Protein AF-A0AAV5K1W5-F1 (afdb_monomer_lite)

Secondary structure (DSSP, 8-state):
--TT-HHHHHHHHHHHHHHHHT-HHHHHHHHHHTHHHHHTT--HHHHHHHHT---S-TTTTHHHHHHHHHHTTTT-PPP-TT--PPPHHHHHHHHHHHHHHHHHHHHHTTS--

Foldseek 3Di:
DPPPCCVVCVLVVQLVVCVVVVPPVSNVVSCVVCVCVVVVVDDPVNVCVVVVVPDPDVPVCPCVVVVVCVVVCVPDDDPPPDPPPQDPVNVVVVVVVVVVVVVVVVVVVVPPD

pLDDT: mean 71.51, std 15.96, range [46.03, 94.25]

Sequence (113 aa):
MQKGMEKALRPYFELTNAVCIGELELFRSVAEKFSSTFISRISLADVAKKLRLDSANPVADEESIAAKAIRVGALRFPPNSHKEKESTEKRRKRQQQEQELAKHIAEEDDDEF

Structure (mmCIF, N/CA/C/O backbone):
data_AF-A0AAV5K1W5-F1
#
_entry.id   AF-A0AAV5K1W5-F1
#
loop_
_atom_site.group_PDB
_atom_site.id
_atom_site.type_symbol
_atom_site.label_atom_id
_atom_site.label_alt_id
_atom_site.label_comp_id
_atom_site.label_asym_id
_atom_site.label_entity_id
_atom_site.label_seq_id
_atom_site.pdbx_PDB_ins_code
_atom_site.Cartn_x
_atom_site.Cartn_y
_atom_site.Cartn_z
_atom_site.occupancy
_atom_site.B_iso_or_equiv
_atom_site.auth_seq_id
_atom_site.auth_comp_id
_atom_site.auth_asym_id
_atom_site.auth_atom_id
_atom_site.pdbx_PDB_model_num
ATOM 1 N N . MET A 1 1 ? -9.237 -13.092 3.725 1.00 60.22 1 MET A N 1
ATOM 2 C CA . MET A 1 1 ? -8.301 -13.649 2.720 1.00 60.22 1 MET A CA 1
ATOM 3 C C . MET A 1 1 ? -8.691 -15.091 2.426 1.00 60.22 1 MET A C 1
ATOM 5 O O . MET A 1 1 ? -9.220 -15.742 3.318 1.00 60.22 1 MET A O 1
ATOM 9 N N . GLN A 1 2 ? -8.483 -15.586 1.202 1.00 74.69 2 GLN A N 1
ATOM 10 C CA . GLN A 1 2 ? -8.714 -17.000 0.881 1.00 74.69 2 GLN A CA 1
ATOM 11 C C . GLN A 1 2 ? -7.733 -17.876 1.677 1.00 74.69 2 GLN A C 1
ATOM 13 O O . GLN A 1 2 ? -6.523 -17.627 1.655 1.00 74.69 2 GLN A O 1
ATOM 18 N N . LYS A 1 3 ? -8.247 -18.893 2.385 1.00 77.62 3 LYS A N 1
ATOM 19 C CA . LYS A 1 3 ? -7.420 -19.832 3.162 1.00 77.62 3 LYS A CA 1
ATOM 20 C C . LYS A 1 3 ? -6.374 -20.480 2.250 1.00 77.62 3 LYS A C 1
ATOM 22 O O . LYS A 1 3 ? -6.702 -20.959 1.169 1.00 77.62 3 LYS A O 1
ATOM 27 N N . GLY A 1 4 ? -5.117 -20.465 2.689 1.00 84.12 4 GLY A N 1
ATOM 28 C CA . GLY A 1 4 ? -3.977 -21.014 1.943 1.00 84.12 4 GLY A CA 1
ATOM 29 C C . GLY A 1 4 ? -3.189 -19.999 1.105 1.00 84.12 4 GLY A C 1
ATOM 30 O O . GLY A 1 4 ? -2.052 -20.286 0.747 1.00 84.12 4 GLY A O 1
ATOM 31 N N . MET A 1 5 ? -3.719 -18.794 0.852 1.00 83.50 5 MET A N 1
ATOM 32 C CA . MET A 1 5 ? -3.005 -17.747 0.093 1.00 83.50 5 MET A CA 1
ATOM 33 C C . MET A 1 5 ? -2.354 -16.675 0.974 1.00 83.50 5 MET A C 1
ATOM 35 O O . MET A 1 5 ? -1.642 -15.805 0.475 1.00 83.50 5 MET A O 1
ATOM 39 N N . GLU A 1 6 ? -2.576 -16.734 2.285 1.00 84.50 6 GLU A N 1
ATOM 40 C CA . GLU A 1 6 ? -2.156 -15.699 3.233 1.00 84.50 6 GLU A CA 1
ATOM 41 C C . GLU A 1 6 ? -0.651 -15.429 3.167 1.00 84.50 6 GLU A C 1
ATOM 43 O O . GLU A 1 6 ? -0.252 -14.278 3.037 1.00 84.50 6 GLU A O 1
ATOM 48 N N . LYS A 1 7 ? 0.196 -16.469 3.149 1.00 86.00 7 LYS A N 1
ATOM 49 C CA . LYS A 1 7 ? 1.658 -16.293 3.069 1.00 86.00 7 LYS A CA 1
ATOM 50 C C . LYS A 1 7 ? 2.105 -15.576 1.794 1.00 86.00 7 LYS A C 1
ATOM 52 O O . LYS A 1 7 ? 2.989 -14.730 1.863 1.00 86.00 7 LYS A O 1
ATOM 57 N N . ALA A 1 8 ? 1.501 -15.908 0.655 1.00 86.75 8 ALA A N 1
ATOM 58 C CA . ALA A 1 8 ? 1.869 -15.327 -0.634 1.00 86.75 8 ALA A CA 1
ATOM 59 C C . ALA A 1 8 ? 1.380 -13.878 -0.781 1.00 86.75 8 ALA A C 1
ATOM 61 O O . ALA A 1 8 ? 2.032 -13.068 -1.435 1.00 86.75 8 ALA A O 1
ATOM 62 N N . LEU A 1 9 ? 0.238 -13.547 -0.172 1.00 89.50 9 LEU A N 1
ATOM 63 C CA . LEU A 1 9 ? -0.381 -12.224 -0.279 1.00 89.50 9 LEU A CA 1
ATOM 64 C C . LEU A 1 9 ? 0.044 -11.256 0.828 1.00 89.50 9 LEU A C 1
ATOM 66 O O . LEU A 1 9 ? -0.134 -10.047 0.683 1.00 89.50 9 LEU A O 1
ATOM 70 N N . ARG A 1 10 ? 0.619 -11.766 1.918 1.00 90.88 10 ARG A N 1
ATOM 71 C CA . ARG A 1 10 ? 1.044 -10.979 3.078 1.00 90.88 10 ARG A CA 1
ATOM 72 C C . ARG A 1 10 ? 1.922 -9.766 2.736 1.00 90.88 10 ARG A C 1
ATOM 74 O O . ARG A 1 10 ? 1.605 -8.697 3.252 1.00 90.88 10 ARG A O 1
ATOM 81 N N . PRO A 1 11 ? 2.938 -9.859 1.852 1.00 92.81 11 PRO A N 1
ATOM 82 C CA . PRO A 1 11 ? 3.757 -8.698 1.491 1.00 92.81 11 PRO A CA 1
ATOM 83 C C . PRO A 1 11 ? 2.933 -7.552 0.897 1.00 92.81 11 PRO A C 1
ATOM 85 O O . PRO A 1 11 ? 3.118 -6.392 1.249 1.00 92.81 11 PRO A O 1
ATOM 88 N N . TYR A 1 12 ? 1.973 -7.882 0.031 1.00 92.94 12 TYR A N 1
ATOM 89 C CA . TYR A 1 12 ? 1.108 -6.900 -0.619 1.00 92.94 12 TYR A CA 1
ATOM 90 C C . TYR A 1 12 ? 0.102 -6.299 0.360 1.00 92.94 12 TYR A C 1
ATOM 92 O O . TYR A 1 12 ? -0.121 -5.095 0.344 1.00 92.94 12 TYR A O 1
ATOM 100 N N . PHE A 1 13 ? -0.467 -7.119 1.244 1.00 93.06 13 PHE A N 1
ATOM 101 C CA . PHE A 1 13 ? -1.425 -6.654 2.241 1.00 93.06 13 PHE A CA 1
ATOM 102 C C . PHE A 1 13 ? -0.791 -5.699 3.259 1.00 93.06 13 PHE A C 1
ATOM 104 O O . PHE A 1 13 ? -1.356 -4.642 3.525 1.00 93.06 13 PHE A O 1
ATOM 111 N N . GLU A 1 14 ? 0.395 -6.031 3.786 1.00 93.06 14 GLU A N 1
ATOM 112 C CA . GLU A 1 14 ? 1.125 -5.151 4.712 1.00 93.06 14 GLU A CA 1
ATOM 113 C C . GLU A 1 14 ? 1.494 -3.821 4.029 1.00 93.06 14 GLU A C 1
ATOM 115 O O . GLU A 1 14 ? 1.327 -2.756 4.626 1.00 93.06 14 GLU A O 1
ATOM 120 N N . LEU A 1 15 ? 1.908 -3.861 2.755 1.00 92.62 15 LEU A N 1
ATOM 121 C CA . LEU A 1 15 ? 2.267 -2.660 1.998 1.00 92.62 15 LEU A CA 1
ATOM 122 C C . LEU A 1 15 ? 1.043 -1.772 1.718 1.00 92.62 15 LEU A C 1
ATOM 124 O O . LEU A 1 15 ? 1.089 -0.566 1.953 1.00 92.62 15 LEU A O 1
ATOM 128 N N . THR A 1 16 ? -0.070 -2.355 1.259 1.00 94.25 16 THR A N 1
ATOM 129 C CA . THR A 1 16 ? -1.325 -1.620 1.032 1.00 94.25 16 THR A CA 1
ATOM 130 C C . THR A 1 16 ? -1.863 -1.031 2.331 1.00 94.25 16 THR A C 1
ATOM 132 O O . THR A 1 16 ? -2.294 0.118 2.333 1.00 94.25 16 THR A O 1
ATOM 135 N N . ASN A 1 17 ? -1.786 -1.763 3.444 1.00 91.94 17 ASN A N 1
ATOM 136 C CA . ASN A 1 17 ? -2.211 -1.260 4.747 1.00 91.94 17 ASN A CA 1
ATOM 137 C C . ASN A 1 17 ? -1.414 -0.013 5.170 1.00 91.94 17 ASN A C 1
ATOM 139 O O . ASN A 1 17 ? -2.015 0.991 5.551 1.00 91.94 17 ASN A O 1
ATOM 143 N N . ALA A 1 18 ? -0.083 -0.034 5.028 1.00 89.88 18 ALA A N 1
ATOM 144 C CA . ALA A 1 18 ? 0.770 1.114 5.346 1.00 89.88 18 ALA A CA 1
ATOM 145 C C . ALA A 1 18 ? 0.409 2.362 4.515 1.00 89.88 18 ALA A C 1
ATOM 147 O O . ALA A 1 18 ? 0.320 3.469 5.050 1.00 89.88 18 ALA A O 1
ATOM 148 N N . VAL A 1 19 ? 0.113 2.176 3.222 1.00 93.50 19 VAL A N 1
ATOM 149 C CA . VAL A 1 19 ? -0.353 3.255 2.332 1.00 93.50 19 VAL A CA 1
ATOM 150 C C . VAL A 1 19 ? -1.743 3.763 2.734 1.00 93.50 19 VAL A C 1
ATOM 152 O O . VAL A 1 19 ? -1.964 4.971 2.763 1.00 93.50 19 VAL A O 1
ATOM 155 N N . CYS A 1 20 ? -2.678 2.869 3.073 1.00 89.69 20 CYS A N 1
ATOM 156 C CA . CYS A 1 20 ? -4.038 3.239 3.477 1.00 89.69 20 CYS A CA 1
ATOM 157 C C . CYS A 1 20 ? -4.075 4.051 4.780 1.00 89.69 20 CYS A C 1
ATOM 159 O O . CYS A 1 20 ? -4.899 4.959 4.915 1.00 89.69 20 CYS A O 1
ATOM 161 N N . ILE A 1 21 ? -3.193 3.730 5.729 1.00 89.88 21 ILE A N 1
ATOM 162 C CA . ILE A 1 21 ? -3.078 4.434 7.013 1.00 89.88 21 ILE A CA 1
ATOM 163 C C . ILE A 1 21 ? -2.273 5.736 6.855 1.00 89.88 21 ILE A C 1
ATOM 165 O O . ILE A 1 21 ? -2.508 6.694 7.591 1.00 89.88 21 ILE A O 1
ATOM 169 N N . GLY A 1 22 ? -1.399 5.815 5.847 1.00 90.75 22 GLY A N 1
ATOM 170 C CA . GLY A 1 22 ? -0.579 6.995 5.560 1.00 90.75 22 GLY A CA 1
ATOM 171 C C . GLY A 1 22 ? 0.677 7.087 6.428 1.00 90.75 22 GLY A C 1
ATOM 172 O O . GLY A 1 22 ? 1.179 8.183 6.667 1.00 90.75 22 GLY A O 1
ATOM 173 N N . GLU A 1 23 ? 1.179 5.954 6.917 1.00 93.56 23 GLU A N 1
ATOM 174 C CA . GLU A 1 23 ? 2.342 5.893 7.800 1.00 93.56 23 GLU A CA 1
ATOM 175 C C . GLU A 1 23 ? 3.619 5.618 6.992 1.00 93.56 23 GLU A C 1
ATOM 177 O O . GLU A 1 23 ? 3.877 4.500 6.542 1.00 93.56 23 GLU A O 1
ATOM 182 N N . LEU A 1 24 ? 4.423 6.665 6.790 1.00 88.31 24 LEU A N 1
ATOM 183 C CA . LEU A 1 24 ? 5.625 6.621 5.947 1.00 88.31 24 LEU A CA 1
ATOM 184 C C . LEU A 1 24 ? 6.712 5.680 6.476 1.00 88.31 24 LEU A C 1
ATOM 186 O O . LEU A 1 24 ? 7.346 4.982 5.687 1.00 88.31 24 LEU A O 1
ATOM 190 N N . GLU A 1 25 ? 6.923 5.646 7.790 1.00 92.19 25 GLU A N 1
ATOM 191 C CA . GLU A 1 25 ? 7.945 4.791 8.404 1.00 92.19 25 GLU A CA 1
ATOM 192 C C . GLU A 1 25 ? 7.557 3.311 8.322 1.00 92.19 25 GLU A C 1
ATOM 194 O O . GLU A 1 25 ? 8.367 2.475 7.917 1.00 92.19 25 GLU A O 1
ATOM 199 N N . LEU A 1 26 ? 6.284 2.988 8.573 1.00 88.81 26 LEU A N 1
ATOM 200 C CA . LEU A 1 26 ? 5.756 1.641 8.364 1.00 88.81 26 LEU A CA 1
ATOM 201 C C . LEU A 1 26 ? 5.868 1.220 6.896 1.00 88.81 26 LEU A C 1
ATOM 203 O O . LEU A 1 26 ? 6.282 0.099 6.606 1.00 88.81 26 LEU A O 1
ATOM 207 N N . PHE A 1 27 ? 5.547 2.118 5.962 1.00 93.19 27 PHE A N 1
ATOM 208 C CA . PHE A 1 27 ? 5.684 1.844 4.534 1.00 93.19 27 PHE A CA 1
ATOM 209 C C . PHE A 1 27 ? 7.131 1.514 4.156 1.00 93.19 27 PHE A C 1
ATOM 211 O O . PHE A 1 27 ? 7.369 0.500 3.499 1.00 93.19 27 PHE A O 1
ATOM 218 N N . ARG A 1 28 ? 8.097 2.330 4.599 1.00 89.75 28 ARG A N 1
ATOM 219 C CA . ARG A 1 28 ? 9.532 2.101 4.359 1.00 89.75 28 ARG A CA 1
ATOM 220 C C . ARG A 1 28 ? 9.984 0.764 4.936 1.00 89.75 28 ARG A C 1
ATOM 222 O O . ARG A 1 28 ? 10.583 -0.032 4.218 1.00 89.75 28 ARG A O 1
ATOM 229 N N . SER A 1 29 ? 9.619 0.489 6.186 1.00 93.69 29 SER A N 1
ATOM 230 C CA . SER A 1 29 ? 9.959 -0.760 6.868 1.00 93.69 29 SER A CA 1
ATOM 231 C C . SER A 1 29 ? 9.400 -1.990 6.142 1.00 93.69 29 SER A C 1
ATOM 233 O O . SER A 1 29 ? 10.122 -2.957 5.903 1.00 93.69 29 SER A O 1
ATOM 235 N N . VAL A 1 30 ? 8.131 -1.955 5.722 1.00 92.75 30 VAL A N 1
ATOM 236 C CA . VAL A 1 30 ? 7.495 -3.051 4.973 1.00 92.75 30 VAL A CA 1
ATOM 237 C C . VAL A 1 30 ? 8.112 -3.210 3.578 1.00 92.75 30 VAL A C 1
ATOM 239 O O . VAL A 1 30 ? 8.346 -4.339 3.140 1.00 92.75 30 VAL A O 1
ATOM 242 N N . ALA A 1 31 ? 8.402 -2.104 2.888 1.00 89.56 31 ALA A N 1
ATOM 243 C CA . ALA A 1 31 ? 9.037 -2.116 1.572 1.00 89.56 31 ALA A CA 1
ATOM 244 C C . ALA A 1 31 ? 10.438 -2.742 1.621 1.00 89.56 31 ALA A C 1
ATOM 246 O O . ALA A 1 31 ? 10.768 -3.558 0.763 1.00 89.56 31 ALA A O 1
ATOM 247 N N . GLU A 1 32 ? 11.232 -2.421 2.644 1.00 92.06 32 GLU A N 1
ATOM 248 C CA . GLU A 1 32 ? 12.563 -2.996 2.845 1.00 92.06 32 GLU A CA 1
ATOM 249 C C . GLU A 1 32 ? 12.482 -4.477 3.244 1.00 92.06 32 GLU A C 1
ATOM 251 O O . GLU A 1 32 ? 13.109 -5.333 2.614 1.00 92.06 32 GLU A O 1
ATOM 256 N N . LYS A 1 33 ? 11.616 -4.808 4.210 1.00 94.12 33 LYS A N 1
ATOM 257 C CA . LYS A 1 33 ? 11.389 -6.176 4.707 1.00 94.12 33 LYS A CA 1
ATOM 258 C C . LYS A 1 33 ? 11.013 -7.168 3.604 1.00 94.12 33 LYS A C 1
ATOM 260 O O . LYS A 1 33 ? 11.445 -8.319 3.643 1.00 94.12 33 LYS A O 1
ATOM 265 N N . PHE A 1 34 ? 10.204 -6.750 2.633 1.00 91.69 34 PHE A N 1
ATOM 266 C CA . PHE A 1 34 ? 9.783 -7.598 1.510 1.00 91.69 34 PHE A CA 1
ATOM 267 C C . PHE A 1 34 ? 10.427 -7.203 0.178 1.00 91.69 34 PHE A C 1
ATOM 269 O O . PHE A 1 34 ? 9.972 -7.648 -0.879 1.00 91.69 34 PHE A O 1
ATOM 276 N N . SER A 1 35 ? 11.507 -6.417 0.218 1.00 85.56 35 SER A N 1
ATOM 277 C CA . SER A 1 35 ? 12.203 -5.892 -0.960 1.00 85.56 35 SER A CA 1
ATOM 278 C C . SER A 1 35 ? 12.544 -6.996 -1.965 1.00 85.56 35 SER A C 1
ATOM 280 O O . SER A 1 35 ? 12.201 -6.900 -3.141 1.00 85.56 35 SER A O 1
ATOM 282 N N . SER A 1 36 ? 13.076 -8.128 -1.497 1.00 82.75 36 SER A N 1
ATOM 283 C CA . SER A 1 36 ? 13.378 -9.286 -2.349 1.00 82.75 36 SER A CA 1
ATOM 284 C C . SER A 1 36 ? 12.148 -9.863 -3.057 1.00 82.75 36 SER A C 1
ATOM 286 O O . SER A 1 36 ? 12.249 -10.278 -4.206 1.00 82.75 36 SER A O 1
ATOM 288 N N . THR A 1 37 ? 10.970 -9.853 -2.428 1.00 84.62 37 THR A N 1
ATOM 289 C CA . THR A 1 37 ? 9.722 -10.347 -3.037 1.00 84.62 37 THR A CA 1
ATOM 290 C C . THR A 1 37 ? 9.207 -9.391 -4.112 1.00 84.62 37 THR A C 1
ATOM 292 O O . THR A 1 37 ? 8.720 -9.836 -5.153 1.00 84.62 37 THR A O 1
ATOM 295 N N . PHE A 1 38 ? 9.338 -8.082 -3.884 1.00 83.69 38 PHE A N 1
ATOM 296 C CA . PHE A 1 38 ? 8.933 -7.061 -4.849 1.00 83.69 38 PHE A CA 1
ATOM 297 C C . PHE A 1 38 ? 9.898 -6.971 -6.038 1.00 83.69 38 PHE A C 1
ATOM 299 O O . PHE A 1 38 ? 9.453 -6.884 -7.182 1.00 83.69 38 PHE A O 1
ATOM 306 N N . ILE A 1 39 ? 11.205 -7.067 -5.783 1.00 73.06 39 ILE A N 1
ATOM 307 C CA . ILE A 1 39 ? 12.259 -6.978 -6.801 1.00 73.06 39 ILE A CA 1
ATOM 308 C C . ILE A 1 39 ? 12.368 -8.278 -7.603 1.00 73.06 39 ILE A C 1
ATOM 310 O O . ILE A 1 39 ? 12.528 -8.233 -8.819 1.00 73.06 39 ILE A O 1
ATOM 314 N N . SER A 1 40 ? 12.215 -9.450 -6.976 1.00 66.69 40 SER A N 1
ATOM 315 C CA . SER A 1 40 ? 12.409 -10.742 -7.657 1.00 66.69 40 SER A CA 1
ATOM 316 C C . SER A 1 40 ? 11.458 -10.982 -8.833 1.00 66.69 40 SER A C 1
ATOM 318 O O . SER A 1 40 ? 11.749 -11.837 -9.667 1.00 66.69 40 SER A O 1
ATOM 320 N N . ARG A 1 41 ? 10.322 -10.277 -8.921 1.00 61.84 41 ARG A N 1
ATOM 321 C CA . ARG A 1 41 ? 9.381 -10.410 -10.047 1.00 61.84 41 ARG A CA 1
ATOM 322 C C . ARG A 1 41 ? 9.608 -9.411 -11.175 1.00 61.84 41 ARG A C 1
ATOM 324 O O . ARG A 1 41 ? 8.938 -9.499 -12.200 1.00 61.84 41 ARG A O 1
ATOM 331 N N . ILE A 1 42 ? 10.520 -8.469 -10.988 1.00 59.44 42 ILE A N 1
ATOM 332 C CA . ILE A 1 42 ? 10.737 -7.354 -11.894 1.00 59.44 42 ILE A CA 1
ATOM 333 C C . ILE A 1 42 ? 12.215 -7.382 -12.277 1.00 59.44 42 ILE A C 1
ATOM 335 O O . ILE A 1 42 ? 13.058 -6.824 -11.578 1.00 59.44 42 ILE A O 1
ATOM 339 N N . SER A 1 43 ? 12.557 -8.062 -13.378 1.00 63.06 43 SER A N 1
ATOM 340 C CA . SER A 1 43 ? 13.919 -7.941 -13.894 1.00 63.06 43 SER A CA 1
ATOM 341 C C . SER A 1 43 ? 14.121 -6.500 -14.370 1.00 63.06 43 SER A C 1
ATOM 343 O O . SER A 1 43 ? 13.268 -5.927 -15.055 1.00 63.06 43 SER A O 1
ATOM 345 N N . LEU A 1 44 ? 15.246 -5.891 -13.992 1.00 55.72 44 LEU A N 1
ATOM 346 C CA . LEU A 1 44 ? 15.575 -4.522 -14.396 1.00 55.72 44 LEU A CA 1
ATOM 347 C C . LEU A 1 44 ? 15.584 -4.385 -15.930 1.00 55.72 44 LEU A C 1
ATOM 349 O O . LEU A 1 44 ? 15.154 -3.370 -16.470 1.00 55.72 44 LEU A O 1
ATOM 353 N N . ALA A 1 45 ? 15.984 -5.453 -16.628 1.00 58.66 45 ALA A N 1
ATOM 354 C CA . ALA A 1 45 ? 15.925 -5.556 -18.080 1.00 58.66 45 ALA A CA 1
ATOM 355 C C . ALA A 1 45 ? 14.486 -5.526 -18.622 1.00 58.66 45 ALA A C 1
ATOM 357 O O . ALA A 1 45 ? 14.238 -4.892 -19.645 1.00 58.66 45 ALA A O 1
ATOM 358 N N . ASP A 1 46 ? 13.527 -6.166 -17.949 1.00 65.31 46 ASP A N 1
ATOM 359 C CA . ASP A 1 46 ? 12.121 -6.136 -18.357 1.00 65.31 46 ASP A CA 1
ATOM 360 C C . ASP A 1 46 ? 11.497 -4.765 -18.111 1.00 65.31 46 ASP A C 1
ATOM 362 O O . ASP A 1 46 ? 10.731 -4.296 -18.950 1.00 65.31 46 ASP A O 1
ATOM 366 N N . VAL A 1 47 ? 11.858 -4.079 -17.020 1.00 63.53 47 VAL A N 1
ATOM 367 C CA . VAL A 1 47 ? 11.434 -2.687 -16.781 1.00 63.53 47 VAL A CA 1
ATOM 368 C C . VAL A 1 47 ? 12.004 -1.763 -17.844 1.00 63.53 47 VAL A C 1
ATOM 370 O O . VAL A 1 47 ? 11.245 -1.004 -18.441 1.00 63.53 47 VAL A O 1
ATOM 373 N N . ALA A 1 48 ? 13.304 -1.860 -18.130 1.00 62.12 48 ALA A N 1
ATOM 374 C CA . ALA A 1 48 ? 13.964 -1.050 -19.147 1.00 62.12 48 ALA A CA 1
ATOM 375 C C . ALA A 1 48 ? 13.338 -1.272 -20.534 1.00 62.12 48 ALA A C 1
ATOM 377 O O . ALA A 1 48 ? 12.932 -0.310 -21.188 1.00 62.12 48 ALA A O 1
ATOM 378 N N . LYS A 1 49 ? 13.120 -2.533 -20.935 1.00 64.31 49 LYS A N 1
ATOM 379 C CA . LYS A 1 49 ? 12.431 -2.884 -22.190 1.00 64.31 49 LYS A CA 1
ATOM 380 C C . LYS A 1 49 ? 10.984 -2.386 -22.226 1.00 64.31 49 LYS A C 1
ATOM 382 O O . LYS A 1 49 ? 10.547 -1.834 -23.234 1.00 64.31 49 LYS A O 1
ATOM 387 N N . LYS A 1 50 ? 10.222 -2.542 -21.136 1.00 65.62 50 LYS A N 1
ATOM 388 C CA . LYS A 1 50 ? 8.818 -2.090 -21.049 1.00 65.62 50 LYS A CA 1
ATOM 389 C C . LYS A 1 50 ? 8.708 -0.565 -21.083 1.00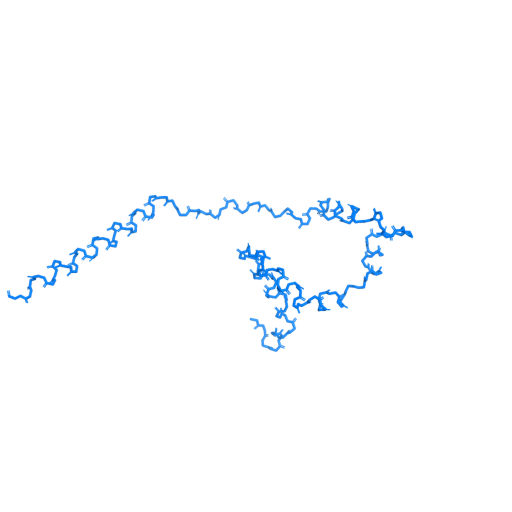 65.62 50 LYS A C 1
ATOM 391 O O . LYS A 1 50 ? 7.759 -0.032 -21.655 1.00 65.62 50 LYS A O 1
ATOM 396 N N . LEU A 1 51 ? 9.682 0.134 -20.502 1.00 64.94 51 LEU A N 1
ATOM 397 C CA . LEU A 1 51 ? 9.776 1.592 -20.514 1.00 64.94 51 LEU A CA 1
ATOM 398 C C . LEU A 1 51 ? 10.435 2.147 -21.785 1.00 64.94 51 LEU A C 1
ATOM 400 O O . LEU A 1 51 ? 10.396 3.369 -21.965 1.00 64.94 51 LEU A O 1
ATOM 404 N N . ARG A 1 52 ? 10.935 1.273 -22.675 1.00 64.06 52 ARG A N 1
ATOM 405 C CA . ARG A 1 52 ? 11.692 1.601 -23.896 1.00 64.06 52 ARG A CA 1
ATOM 406 C C . ARG A 1 52 ? 12.904 2.489 -23.605 1.00 64.06 52 ARG A C 1
ATOM 408 O O . ARG A 1 52 ? 13.111 3.509 -24.256 1.00 64.06 52 ARG A O 1
ATOM 415 N N . LEU A 1 53 ? 13.645 2.133 -22.562 1.00 61.41 53 LEU A N 1
ATOM 416 C CA . LEU A 1 53 ? 14.886 2.787 -22.163 1.00 61.41 53 LEU A CA 1
ATOM 417 C C . LEU A 1 53 ? 16.046 2.030 -22.824 1.00 61.41 53 LEU A C 1
ATOM 419 O O . LEU A 1 53 ? 16.684 1.193 -22.197 1.00 61.41 53 LEU A O 1
ATOM 423 N N . ASP A 1 54 ? 16.277 2.279 -24.113 1.00 63.09 54 ASP A N 1
ATOM 424 C CA . ASP A 1 54 ? 17.358 1.641 -24.889 1.00 63.09 54 ASP A CA 1
ATOM 425 C C . ASP A 1 54 ? 18.698 2.414 -24.783 1.00 63.09 54 ASP A C 1
ATOM 427 O O . ASP A 1 54 ? 19.615 2.210 -25.577 1.00 63.09 54 ASP A O 1
ATOM 431 N N . SER A 1 55 ? 18.824 3.335 -23.818 1.00 54.62 55 SER A N 1
ATOM 432 C CA . SER A 1 55 ? 20.007 4.188 -23.651 1.00 54.62 55 SER A CA 1
ATOM 433 C C . SER A 1 55 ? 21.094 3.483 -22.832 1.00 54.62 55 SER A C 1
ATOM 435 O O . SER A 1 55 ? 20.879 3.094 -21.687 1.00 54.62 55 SER A O 1
ATOM 437 N N . ALA A 1 56 ? 22.292 3.348 -23.406 1.00 54.12 56 ALA A N 1
ATOM 438 C CA . ALA A 1 56 ? 23.440 2.639 -22.831 1.00 54.12 56 ALA A CA 1
ATOM 439 C C . ALA A 1 56 ? 24.137 3.363 -21.653 1.00 54.12 56 ALA A C 1
ATOM 441 O O . ALA A 1 56 ? 25.278 3.037 -21.332 1.00 54.12 56 ALA A O 1
ATOM 442 N N . ASN A 1 57 ? 23.490 4.345 -21.012 1.00 52.50 57 ASN A N 1
ATOM 443 C CA . ASN A 1 57 ? 24.088 5.125 -19.927 1.00 52.50 57 ASN A CA 1
ATOM 444 C C . ASN A 1 57 ? 23.096 5.330 -18.756 1.00 52.50 57 ASN A C 1
ATOM 446 O O . ASN A 1 57 ? 22.344 6.305 -18.757 1.00 52.50 57 ASN A O 1
ATOM 450 N N . PRO A 1 58 ? 23.091 4.442 -17.741 1.00 52.50 58 PRO A N 1
ATOM 451 C CA . PRO A 1 58 ? 22.035 4.362 -16.720 1.00 52.50 58 PRO A CA 1
ATOM 452 C C . PRO A 1 58 ? 22.018 5.518 -15.704 1.00 52.50 58 PRO A C 1
ATOM 454 O O . PRO A 1 58 ? 21.084 5.617 -14.917 1.00 52.50 58 PRO A O 1
ATOM 457 N N . VAL A 1 59 ? 23.025 6.398 -15.709 1.00 50.72 59 VAL A N 1
ATOM 458 C CA . VAL A 1 59 ? 23.158 7.501 -14.735 1.00 50.72 59 VAL A CA 1
ATOM 459 C C . VAL A 1 59 ? 22.346 8.740 -15.143 1.00 50.72 59 VAL A C 1
ATOM 461 O O . VAL A 1 59 ? 21.955 9.529 -14.292 1.00 50.72 59 VAL A O 1
ATOM 464 N N . ALA A 1 60 ? 22.027 8.904 -16.432 1.00 47.91 60 ALA A N 1
ATOM 465 C CA . ALA A 1 60 ? 21.215 10.028 -16.917 1.00 47.91 60 ALA A CA 1
ATOM 466 C C . ALA A 1 60 ? 19.693 9.781 -16.804 1.00 47.91 60 ALA A C 1
ATOM 468 O O . ALA A 1 60 ? 18.896 10.656 -17.138 1.00 47.91 60 ALA A O 1
ATOM 469 N N . ASP A 1 61 ? 19.285 8.593 -16.344 1.00 49.53 61 ASP A N 1
ATOM 470 C CA . ASP A 1 61 ? 17.900 8.112 -16.393 1.00 49.53 61 ASP A CA 1
ATOM 471 C C . ASP A 1 61 ? 17.156 8.147 -15.044 1.00 49.53 61 ASP A C 1
ATOM 473 O O . ASP A 1 61 ? 15.970 7.814 -15.001 1.00 49.53 61 ASP A O 1
ATOM 477 N N . GLU A 1 62 ? 17.769 8.601 -13.946 1.00 49.12 62 GLU A N 1
ATOM 478 C CA . GLU A 1 62 ? 17.045 8.757 -12.670 1.00 49.12 62 GLU A CA 1
ATOM 479 C C . GLU A 1 62 ? 15.957 9.843 -12.768 1.00 49.12 62 GLU A C 1
ATOM 481 O O . GLU A 1 62 ? 14.808 9.633 -12.364 1.00 49.12 62 GLU A O 1
ATOM 486 N N . GLU A 1 63 ? 16.270 10.966 -13.425 1.00 50.94 63 GLU A N 1
ATOM 487 C CA . GLU A 1 63 ? 15.300 12.025 -13.724 1.00 50.94 63 GLU A CA 1
ATOM 488 C C . GLU A 1 63 ? 14.251 11.571 -14.751 1.00 50.94 63 GLU A C 1
ATOM 490 O O . GLU A 1 63 ? 13.081 11.940 -14.648 1.00 50.94 63 GLU A O 1
ATOM 495 N N . SER A 1 64 ? 14.632 10.722 -15.712 1.00 50.16 64 SER A N 1
ATOM 496 C CA . SER A 1 64 ? 13.751 10.203 -16.770 1.00 50.16 64 SER A CA 1
ATOM 497 C C . SER A 1 64 ? 12.698 9.234 -16.217 1.00 50.16 64 SER A C 1
ATOM 499 O O . SER A 1 64 ? 11.511 9.335 -16.555 1.00 50.16 64 SER A O 1
ATOM 501 N N . ILE A 1 65 ? 13.093 8.344 -15.298 1.00 58.19 65 ILE A N 1
ATOM 502 C CA . ILE A 1 65 ? 12.190 7.404 -14.618 1.00 58.19 65 ILE A CA 1
ATOM 503 C C . ILE A 1 65 ? 11.218 8.160 -13.702 1.00 58.19 65 ILE A C 1
ATOM 505 O O . ILE A 1 65 ? 10.002 7.959 -13.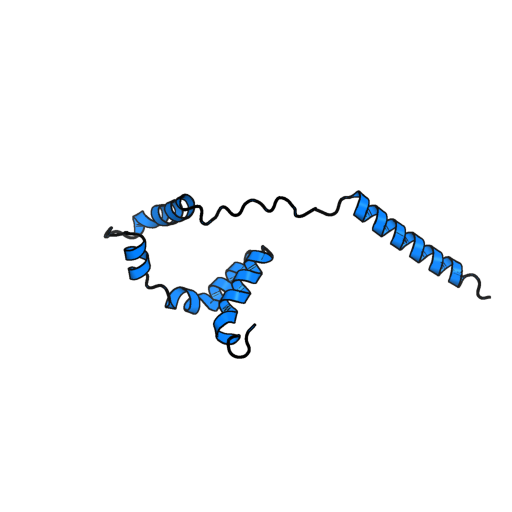808 1.00 58.19 65 ILE A O 1
ATOM 509 N N . ALA A 1 66 ? 11.719 9.073 -12.860 1.00 53.72 66 ALA A N 1
ATOM 510 C CA . ALA A 1 66 ? 10.881 9.892 -11.982 1.00 53.72 66 ALA A CA 1
ATOM 511 C C . ALA A 1 66 ? 9.915 10.780 -12.787 1.00 53.72 66 ALA A C 1
ATOM 513 O O . ALA A 1 66 ? 8.709 10.801 -12.521 1.00 53.72 66 ALA A O 1
ATOM 514 N N . ALA A 1 67 ? 10.399 11.441 -13.843 1.00 53.22 67 ALA A N 1
ATOM 515 C CA . ALA A 1 67 ? 9.571 12.268 -14.713 1.00 53.22 67 ALA A CA 1
ATOM 516 C C . ALA A 1 67 ? 8.495 11.453 -15.441 1.00 53.22 67 ALA A C 1
ATOM 518 O O . ALA A 1 67 ? 7.385 11.947 -15.637 1.00 53.22 67 ALA A O 1
ATOM 519 N N . LYS A 1 68 ? 8.771 10.206 -15.846 1.00 58.06 68 LYS A N 1
ATOM 520 C CA . LYS A 1 68 ? 7.783 9.345 -16.517 1.00 58.06 68 LYS A CA 1
ATOM 521 C C . LYS A 1 68 ? 6.735 8.805 -15.542 1.00 58.06 68 LYS A C 1
ATOM 523 O O . LYS A 1 68 ? 5.558 8.775 -15.901 1.00 58.06 68 LYS A O 1
ATOM 528 N N . ALA A 1 69 ? 7.119 8.482 -14.307 1.00 57.03 69 ALA A N 1
ATOM 529 C CA . ALA A 1 69 ? 6.181 8.122 -13.241 1.00 57.03 69 ALA A CA 1
ATOM 530 C C . ALA A 1 69 ? 5.209 9.273 -12.914 1.00 57.03 69 ALA A C 1
ATOM 532 O O . ALA A 1 69 ? 4.010 9.045 -12.742 1.00 57.03 69 ALA A O 1
ATOM 533 N N . ILE A 1 70 ? 5.702 10.516 -12.928 1.00 56.94 70 ILE A N 1
ATOM 534 C CA . ILE A 1 70 ? 4.881 11.725 -12.771 1.00 56.94 70 ILE A CA 1
ATOM 535 C C . ILE A 1 70 ? 3.968 11.938 -13.996 1.00 56.94 70 ILE A C 1
ATOM 537 O O . ILE A 1 70 ? 2.779 12.214 -13.844 1.00 56.94 70 ILE A O 1
ATOM 541 N N . ARG A 1 71 ? 4.485 11.751 -15.220 1.00 49.38 71 ARG A N 1
ATOM 542 C CA . ARG A 1 71 ? 3.761 11.988 -16.488 1.00 49.38 71 ARG A CA 1
ATOM 543 C C . ARG A 1 71 ? 2.613 11.006 -16.747 1.00 49.38 71 ARG A C 1
ATOM 545 O O . ARG A 1 71 ? 1.633 11.381 -17.378 1.00 49.38 71 ARG A O 1
ATOM 552 N N . VAL A 1 72 ? 2.723 9.764 -16.267 1.00 51.84 72 VAL A N 1
ATOM 553 C CA . VAL A 1 72 ? 1.684 8.722 -16.418 1.00 51.84 72 VAL A CA 1
ATOM 554 C C . VAL A 1 72 ? 0.518 8.911 -15.429 1.00 51.84 72 VAL A C 1
ATOM 556 O O . VAL A 1 72 ? -0.477 8.200 -15.501 1.00 51.84 72 VAL A O 1
ATOM 559 N N . GLY A 1 73 ? 0.575 9.893 -14.521 1.00 46.75 73 GLY A N 1
ATOM 560 C CA . GLY A 1 73 ? -0.530 10.150 -13.591 1.00 46.75 73 GLY A CA 1
ATOM 561 C C . GLY A 1 73 ? -0.731 9.042 -12.551 1.00 46.75 73 GLY A C 1
ATOM 562 O O . GLY A 1 73 ? -1.755 9.026 -11.874 1.00 46.75 73 GLY A O 1
ATOM 563 N N . ALA A 1 74 ? 0.252 8.151 -12.369 1.00 51.97 74 ALA A N 1
ATOM 564 C CA . ALA A 1 74 ? 0.198 7.051 -11.401 1.00 51.97 74 ALA A CA 1
ATOM 565 C C . ALA A 1 74 ? 0.098 7.528 -9.934 1.00 51.97 74 ALA A C 1
ATOM 567 O O . ALA A 1 74 ? -0.226 6.737 -9.053 1.00 51.97 74 ALA A O 1
ATOM 568 N N . LEU A 1 75 ? 0.338 8.821 -9.674 1.00 52.09 75 LEU A N 1
ATOM 569 C CA . LEU A 1 75 ? 0.260 9.444 -8.348 1.00 52.09 75 LEU A CA 1
ATOM 570 C C . LEU A 1 75 ? -0.959 10.357 -8.143 1.00 52.09 75 LEU A C 1
ATOM 572 O O . LEU A 1 75 ? -1.108 10.918 -7.059 1.00 52.09 75 LEU A O 1
ATOM 576 N N . ARG A 1 76 ? -1.857 10.523 -9.127 1.00 54.16 76 ARG A N 1
ATOM 577 C CA . ARG A 1 76 ? -3.053 11.364 -8.942 1.00 54.16 76 ARG A CA 1
ATOM 578 C C . ARG A 1 76 ? -4.263 10.528 -8.536 1.00 54.16 76 ARG A C 1
ATOM 580 O O . ARG A 1 76 ? -5.227 10.396 -9.282 1.00 54.16 76 ARG A O 1
ATOM 587 N N . PHE A 1 77 ? -4.229 10.019 -7.308 1.00 47.16 77 PHE A N 1
ATOM 588 C CA . PHE A 1 77 ? -5.467 9.802 -6.560 1.00 47.16 77 PHE A CA 1
ATOM 589 C C . PHE A 1 77 ? -6.092 11.187 -6.310 1.00 47.16 77 PHE A C 1
ATOM 591 O O . PHE A 1 77 ? -5.355 12.106 -5.933 1.00 47.16 77 PHE A O 1
ATOM 598 N N . PRO A 1 78 ? -7.402 11.406 -6.535 1.00 51.25 78 PRO A N 1
ATOM 599 C CA . PRO A 1 78 ? -8.018 12.656 -6.116 1.00 51.25 78 PRO A CA 1
ATOM 600 C C . PRO A 1 78 ? -7.783 12.810 -4.606 1.00 51.25 78 PRO A C 1
ATOM 602 O O . PRO A 1 78 ? -7.947 11.827 -3.874 1.00 51.25 78 PRO A O 1
ATOM 605 N N . PRO A 1 79 ? -7.367 13.996 -4.118 1.00 55.97 79 PRO A N 1
ATOM 606 C CA . PRO A 1 79 ? -7.291 14.230 -2.687 1.00 55.97 79 PRO A CA 1
ATOM 607 C C . PRO A 1 79 ? -8.654 13.869 -2.114 1.00 55.97 79 PRO A C 1
ATOM 609 O O . PRO A 1 79 ? -9.678 14.366 -2.581 1.00 55.97 79 PRO A O 1
ATOM 612 N N . ASN A 1 80 ? -8.657 12.926 -1.178 1.00 46.03 80 ASN A N 1
ATOM 613 C CA . ASN A 1 80 ? -9.850 12.363 -0.574 1.00 46.03 80 ASN A CA 1
ATOM 614 C C . ASN A 1 80 ? -10.677 13.512 0.032 1.00 46.03 80 ASN A C 1
ATOM 616 O O . ASN A 1 80 ? -10.397 13.971 1.137 1.00 46.03 80 ASN A O 1
ATOM 620 N N . SER A 1 81 ? -11.632 14.044 -0.736 1.00 54.56 81 SER A N 1
ATOM 621 C CA . SER A 1 81 ? -12.302 15.319 -0.438 1.00 54.56 81 SER A CA 1
ATOM 622 C C . SER A 1 81 ? -13.418 15.159 0.594 1.00 54.56 81 SER A C 1
ATOM 624 O O . SER A 1 81 ? -14.099 16.121 0.910 1.00 54.56 81 SER A O 1
ATOM 626 N N . HIS A 1 82 ? -13.598 13.961 1.149 1.00 54.41 82 HIS A N 1
ATOM 627 C CA . HIS A 1 82 ? -14.559 13.692 2.213 1.00 54.41 82 HIS A CA 1
ATOM 628 C C . HIS A 1 82 ? -13.980 12.696 3.227 1.00 54.41 82 HIS A C 1
ATOM 630 O O . HIS A 1 82 ? -14.525 11.628 3.481 1.00 54.41 82 HIS A O 1
ATOM 636 N N . LYS A 1 83 ? -12.866 13.056 3.871 1.00 54.53 83 LYS A N 1
ATOM 637 C CA . LYS A 1 83 ? -12.764 12.750 5.303 1.00 54.53 83 LYS A CA 1
ATOM 638 C C . LYS A 1 83 ? -13.410 13.934 6.005 1.00 54.53 83 LYS A C 1
ATOM 640 O O . LYS A 1 83 ? -12.747 14.954 6.183 1.00 54.53 83 LYS A O 1
ATOM 645 N N . GLU A 1 84 ? -14.700 13.835 6.330 1.00 53.12 84 GLU A N 1
ATOM 646 C CA . GLU A 1 84 ? -15.316 14.760 7.283 1.00 53.12 84 GLU A CA 1
ATOM 647 C C . GLU A 1 84 ? -14.474 14.694 8.558 1.00 53.12 84 G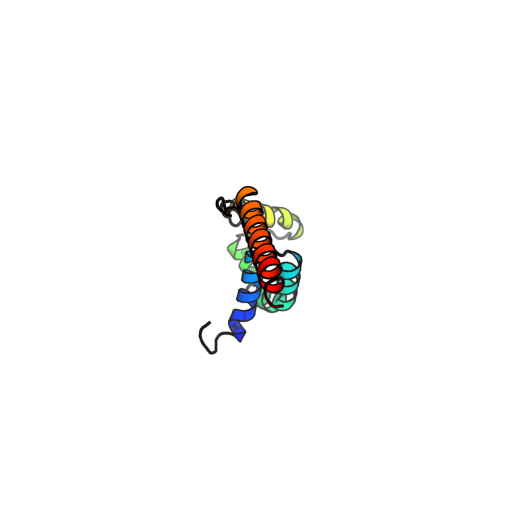LU A C 1
ATOM 649 O O . GLU A 1 84 ? -14.533 13.735 9.329 1.00 53.12 84 GLU A O 1
ATOM 654 N N . LYS A 1 85 ? -13.601 15.686 8.737 1.00 58.12 85 LYS A N 1
ATOM 655 C CA . LYS A 1 85 ? -12.979 15.927 10.028 1.00 58.12 85 LYS A CA 1
ATOM 656 C C . LYS A 1 85 ? -14.143 16.215 10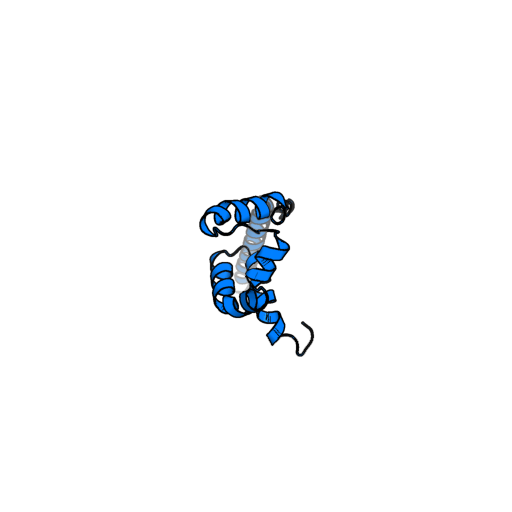.957 1.00 58.12 85 LYS A C 1
ATOM 658 O O . LYS A 1 85 ? -14.972 17.066 10.643 1.00 58.12 85 LYS A O 1
ATOM 663 N N . GLU A 1 86 ? -14.237 15.467 12.046 1.00 57.06 86 GLU A N 1
ATOM 664 C CA . GLU A 1 86 ? -15.258 15.700 13.055 1.00 57.06 86 GLU A CA 1
ATOM 665 C C . GLU A 1 86 ? -15.323 17.201 13.384 1.00 57.06 86 GLU A C 1
ATOM 667 O O . GLU A 1 86 ? -14.315 17.792 13.781 1.00 57.06 86 GLU A O 1
ATOM 672 N N . SER A 1 87 ? -16.488 17.823 13.159 1.00 65.75 87 SER A N 1
ATOM 673 C CA . SER A 1 87 ? -16.673 19.249 13.435 1.00 65.75 87 SER A CA 1
ATOM 674 C C . SER A 1 87 ? -16.408 19.523 14.915 1.00 65.75 87 SER A C 1
ATOM 676 O O . SER A 1 87 ? -16.766 18.723 15.785 1.00 65.75 87 SER A O 1
ATOM 678 N N . THR A 1 88 ? -15.804 20.672 15.213 1.00 72.44 88 THR A N 1
ATOM 679 C CA . THR A 1 88 ? -15.511 21.134 16.581 1.00 72.44 88 THR A CA 1
ATOM 680 C C . THR A 1 88 ? -16.743 21.088 17.486 1.00 72.44 88 THR A C 1
ATOM 682 O O . THR A 1 88 ? -16.641 20.808 18.680 1.00 72.44 88 THR A O 1
ATOM 685 N N . GLU A 1 89 ? -17.919 21.290 16.903 1.00 77.75 89 GLU A N 1
ATOM 686 C CA . GLU A 1 89 ? -19.207 21.226 17.579 1.00 77.75 89 GLU A CA 1
ATOM 687 C C . GLU A 1 89 ? -19.597 19.803 18.004 1.00 77.75 89 GLU A C 1
ATOM 689 O O . GLU A 1 89 ? -20.063 19.592 19.123 1.00 77.75 89 GLU A O 1
ATOM 694 N N . LYS A 1 90 ? -19.315 18.795 17.170 1.00 81.38 90 LYS A N 1
ATOM 695 C CA . LYS A 1 90 ? -19.593 17.383 17.480 1.00 81.38 90 LYS A CA 1
ATOM 696 C C . LYS A 1 90 ? -18.715 16.883 18.634 1.00 81.38 90 LYS A C 1
ATOM 698 O O . LYS A 1 90 ? -19.193 16.157 19.505 1.00 81.38 90 LYS A O 1
ATOM 703 N N . ARG A 1 91 ? -17.473 17.379 18.706 1.00 77.50 91 ARG A N 1
ATOM 704 C CA . ARG A 1 91 ? -16.554 17.132 19.828 1.00 77.50 91 ARG A CA 1
ATOM 705 C C . ARG A 1 91 ? -17.040 17.767 21.134 1.00 77.50 91 ARG A C 1
ATOM 707 O O . ARG A 1 91 ? -16.993 17.108 22.168 1.00 77.50 91 ARG A O 1
ATOM 714 N N . ARG A 1 92 ? -17.535 19.012 21.090 1.00 79.88 92 ARG A N 1
ATOM 715 C CA . ARG A 1 92 ? -18.136 19.674 22.264 1.00 79.88 92 ARG A CA 1
ATOM 716 C C . ARG A 1 92 ? -19.363 18.926 22.767 1.00 79.88 92 ARG A C 1
ATOM 718 O O . ARG A 1 92 ? -19.467 18.686 23.963 1.00 79.88 92 ARG A O 1
ATOM 725 N N . LYS A 1 93 ? -20.249 18.511 21.858 1.00 83.81 93 LYS A N 1
ATOM 726 C CA . LYS A 1 93 ? -21.474 17.791 22.222 1.00 83.81 93 LYS A CA 1
ATOM 727 C C . LYS A 1 93 ? -21.176 16.466 22.928 1.00 83.81 93 LYS A C 1
ATOM 729 O O . LYS A 1 93 ? -21.840 16.145 23.903 1.00 83.81 93 LYS A O 1
ATOM 734 N N . ARG A 1 94 ? -20.139 15.743 22.489 1.00 81.62 94 ARG A N 1
ATOM 735 C CA . A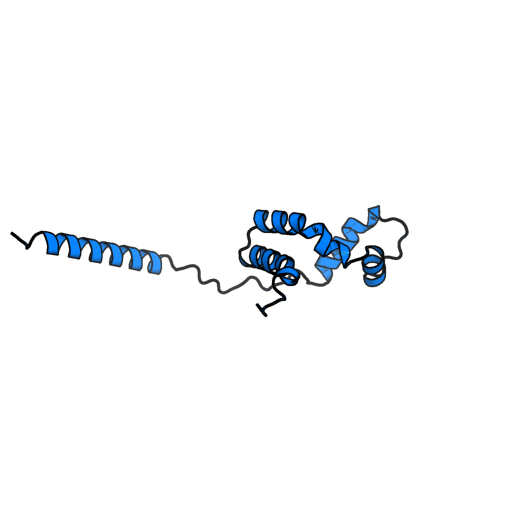RG A 1 94 ? -19.683 14.516 23.160 1.00 81.62 94 ARG A CA 1
ATOM 736 C C . ARG A 1 94 ? -19.158 14.790 24.570 1.00 81.62 94 ARG A C 1
ATOM 738 O O . ARG A 1 94 ? -19.574 14.116 25.498 1.00 81.62 94 ARG A O 1
ATOM 745 N N . GLN A 1 95 ? -18.308 15.808 24.728 1.00 82.81 95 GLN A N 1
ATOM 746 C CA . GLN A 1 95 ? -17.790 16.185 26.048 1.00 82.81 95 GLN A CA 1
ATOM 747 C C . GLN A 1 95 ? -18.903 16.605 27.006 1.00 82.81 95 GLN A C 1
ATOM 749 O O . GLN A 1 95 ? -18.854 16.257 28.177 1.00 82.81 95 GLN A O 1
ATOM 754 N N . GLN A 1 96 ? -19.909 17.330 26.516 1.00 88.94 96 GLN A N 1
ATOM 755 C CA . GLN A 1 96 ? -21.026 17.772 27.343 1.00 88.94 96 GLN A CA 1
ATOM 756 C C . GLN A 1 96 ? -21.900 16.595 27.787 1.00 88.94 96 GLN A C 1
ATOM 758 O O . GLN A 1 96 ? -22.241 16.515 28.960 1.00 88.94 96 GLN A O 1
ATOM 763 N N . GLN A 1 97 ? -22.166 15.642 26.888 1.00 86.31 97 GLN A N 1
ATOM 764 C CA . GLN A 1 97 ? -22.865 14.402 27.235 1.00 86.31 97 GLN A CA 1
ATOM 765 C C . GLN A 1 97 ? -22.086 13.556 28.249 1.00 86.31 97 GLN A C 1
ATOM 767 O O . GLN A 1 97 ? -22.681 13.043 29.188 1.00 86.31 97 GLN A O 1
ATOM 772 N N . GLU A 1 98 ? -20.763 13.435 28.099 1.00 85.06 98 GLU A N 1
ATOM 773 C CA . GLU A 1 98 ? -19.917 12.745 29.086 1.00 85.06 98 GLU A CA 1
ATOM 774 C C . GLU A 1 98 ? -19.956 13.444 30.454 1.00 85.06 98 GLU A C 1
ATOM 776 O O . GLU A 1 98 ? -20.016 12.777 31.484 1.00 85.06 98 GLU A O 1
ATOM 781 N N . GLN A 1 99 ? -19.967 14.781 30.478 1.00 83.25 99 GLN A N 1
ATOM 782 C CA . GLN A 1 99 ? -20.048 15.557 31.717 1.00 83.25 99 GLN A CA 1
ATOM 783 C C . GLN A 1 99 ? -21.413 15.451 32.400 1.00 83.25 99 GLN A C 1
ATOM 785 O O . GLN A 1 99 ? -21.468 15.363 33.622 1.00 83.25 99 GLN A O 1
ATOM 790 N N . GLU A 1 100 ? -22.503 15.465 31.632 1.00 87.06 100 GLU A N 1
ATOM 791 C CA . GLU A 1 100 ? -23.860 15.260 32.151 1.00 87.06 100 GLU A CA 1
ATOM 792 C C . GLU A 1 100 ? -24.020 13.852 32.731 1.00 87.06 100 GLU A C 1
ATOM 794 O O . GLU A 1 100 ? -24.530 13.710 33.838 1.00 87.06 100 GLU A O 1
ATOM 799 N N . LEU A 1 101 ? -23.505 12.827 32.043 1.00 81.69 101 LEU A N 1
ATOM 800 C CA . LEU A 1 101 ? -23.529 11.450 32.537 1.00 81.69 101 LEU A CA 1
ATOM 801 C C . LEU A 1 101 ? -22.740 11.307 33.849 1.00 81.69 101 LEU A C 1
ATOM 803 O O . LEU A 1 101 ? -23.215 10.677 34.788 1.00 81.69 101 LEU A O 1
ATOM 807 N N . ALA A 1 102 ? -21.557 11.927 33.930 1.00 84.06 102 ALA A N 1
ATOM 808 C CA . ALA A 1 102 ? -20.734 11.913 35.138 1.00 84.06 102 ALA A CA 1
ATOM 809 C C .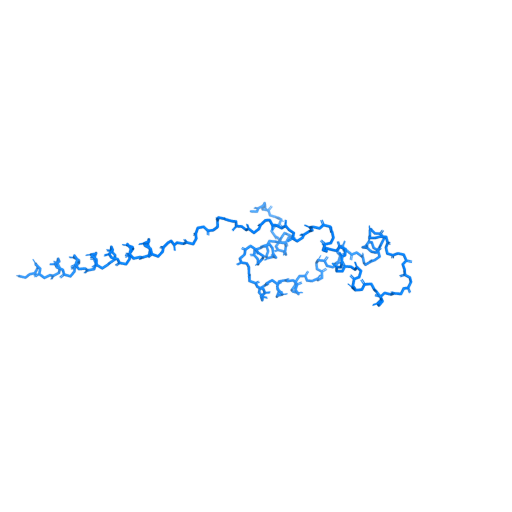 ALA A 1 102 ? -21.400 12.640 36.318 1.00 84.06 102 ALA A C 1
ATOM 811 O O . ALA A 1 102 ? -21.260 12.200 37.455 1.00 84.06 102 ALA A O 1
ATOM 812 N N . LYS A 1 103 ? -22.132 13.732 36.060 1.00 83.38 103 LYS A N 1
ATOM 813 C CA . LYS A 1 103 ? -22.916 14.417 37.095 1.00 83.38 103 LYS A CA 1
ATOM 814 C C . LYS A 1 103 ? -24.083 13.572 37.584 1.00 83.38 103 LYS A C 1
ATOM 816 O O . LYS A 1 103 ? -24.283 13.502 38.784 1.00 83.38 103 LYS A O 1
ATOM 821 N N . HIS A 1 104 ? -24.804 12.913 36.678 1.00 75.25 104 HIS A N 1
ATOM 822 C CA . HIS A 1 104 ? -25.943 12.084 37.064 1.00 75.25 104 HIS A CA 1
ATOM 823 C C . HIS A 1 104 ? -25.526 10.916 37.965 1.00 75.25 104 HIS A C 1
ATOM 825 O O . HIS A 1 104 ? -26.196 10.664 38.954 1.00 75.25 104 HIS A O 1
ATOM 831 N N . ILE A 1 105 ? -24.386 10.278 37.674 1.00 75.94 105 ILE A N 1
ATOM 832 C CA . ILE A 1 105 ? -23.825 9.223 38.532 1.00 75.94 105 ILE A CA 1
ATOM 833 C C . ILE A 1 105 ? -23.444 9.780 39.914 1.00 75.94 105 ILE A C 1
ATOM 835 O O . ILE A 1 105 ? -23.734 9.153 40.922 1.00 75.94 105 ILE A O 1
ATOM 839 N N . ALA A 1 106 ? -22.840 10.973 39.973 1.00 74.25 106 ALA A N 1
ATOM 840 C CA . ALA A 1 106 ? -22.481 11.595 41.249 1.00 74.25 106 ALA A CA 1
ATOM 841 C C . ALA A 1 106 ? -23.703 12.030 42.080 1.00 74.25 106 ALA A C 1
ATOM 843 O O . ALA A 1 106 ? -23.633 12.008 43.300 1.00 74.25 106 ALA A O 1
ATOM 844 N N . GLU A 1 107 ? -24.800 12.435 41.433 1.00 67.62 107 GLU A N 1
ATOM 845 C CA . GLU A 1 107 ? -26.051 12.804 42.109 1.00 67.62 107 GLU A CA 1
ATOM 846 C C . GLU A 1 107 ? -26.852 11.564 42.559 1.00 67.62 107 GLU A C 1
ATOM 848 O O . GLU A 1 107 ? -27.498 11.621 43.597 1.00 67.62 107 GLU A O 1
ATOM 853 N N . GLU A 1 108 ? -26.780 10.436 41.837 1.00 61.47 108 GLU A N 1
ATOM 854 C CA . GLU A 1 108 ? -27.398 9.164 42.259 1.00 61.47 108 GLU A CA 1
ATOM 855 C C . GLU A 1 108 ? -26.655 8.491 43.432 1.00 61.47 108 GLU A C 1
ATOM 857 O O . GLU A 1 108 ? -27.294 7.819 44.238 1.00 61.47 108 GLU A O 1
ATOM 862 N N . ASP A 1 109 ? -25.340 8.705 43.577 1.00 58.34 109 ASP A N 1
ATOM 863 C CA . ASP A 1 109 ? -24.535 8.176 44.695 1.00 58.34 109 ASP A CA 1
ATOM 864 C C . ASP A 1 109 ? -24.735 8.948 46.028 1.00 58.34 109 ASP A C 1
ATOM 866 O O . ASP A 1 109 ? -24.331 8.453 47.082 1.00 58.34 109 ASP A O 1
ATOM 870 N N . ASP A 1 110 ? -25.361 10.137 46.013 1.00 57.84 110 ASP A N 1
ATOM 871 C CA . ASP A 1 110 ? -25.638 10.959 47.212 1.00 57.84 110 ASP A CA 1
ATOM 872 C C . ASP A 1 110 ? -27.048 10.717 47.818 1.00 57.84 110 ASP A C 1
ATOM 874 O O . ASP A 1 110 ? -27.321 11.188 48.924 1.00 57.84 110 ASP A O 1
ATOM 878 N N . ASP A 1 111 ? -27.926 9.949 47.153 1.00 59.56 111 ASP A N 1
ATOM 879 C CA . ASP A 1 111 ? -29.295 9.616 47.609 1.00 59.56 111 ASP A CA 1
ATOM 880 C C . ASP A 1 111 ? -29.427 8.184 48.202 1.00 59.56 111 ASP A C 1
ATOM 882 O O . ASP A 1 111 ? -30.535 7.659 48.351 1.00 59.56 111 ASP A O 1
ATOM 886 N N . GLU A 1 112 ? -28.316 7.540 48.589 1.00 58.62 112 GLU A N 1
ATOM 887 C CA . GLU A 1 112 ? -28.312 6.259 49.328 1.00 58.62 112 GLU A CA 1
ATOM 888 C C . GLU A 1 112 ? -27.662 6.376 50.727 1.00 58.62 112 GLU A C 1
ATOM 890 O O . GLU A 1 112 ? -26.725 5.646 51.066 1.00 58.62 112 GLU A O 1
ATOM 895 N N . PHE A 1 113 ? -28.191 7.277 51.574 1.00 49.66 113 PHE A N 1
ATOM 896 C CA . PHE A 1 113 ? -28.105 7.153 53.043 1.00 49.66 113 PHE A CA 1
ATOM 897 C C . PHE A 1 113 ? -29.263 7.812 53.810 1.00 49.66 113 PHE A C 1
ATOM 899 O O . PHE A 1 113 ? -29.574 8.995 53.551 1.00 49.66 113 PHE A O 1
#

InterPro domains:
  IPR013586 26S proteasome non-ATPase regulatory subunit 3, C-terminal [PF08375] (72-111)
  IPR050756 COP9 signalosome complex subunit 3 [PTHR10758] (1-38)

Organism: NCBI:txid152421

Radius of gyration: 26.14 Å; chains: 1; bounding box: 53×42×78 Å